Protein AF-A0A0F9FQE6-F1 (afdb_monomer_lite)

pLDDT: mean 80.54, std 19.5, range [34.09, 98.06]

Radius of gyration: 21.29 Å; chains: 1; bounding box: 62×42×66 Å

Sequence (154 aa):
MRSNYSVPVGLVYLVVVLLAMLLPSCLWPVSPTHQGVTMRYAGWANYETWAVALRLNNDEGSYRYWREQAESWFGRESTSEYWSQSESARFGLADQLRTEAGSGNPLSDAASMWSDLMSAALGRIHWEEIADSCLGEIPEYVEVTKTEDPPGHQ

Secondary structure (DSSP, 8-state):
--------HHHHHHHHHHHHHSS-TT--------TT----BTTBSSHHHHHHHHHHHHSHHHHHHHHHHHHHHHTSPP--SSS-HHHHHHHHHHHHHHHHHHHT-TTTT--SHHHHHHHHHHTT--HHHHHHHHHTTSHHHHHHHHHS------

InterPro domains:
  IPR055673 Protein of unknown function DUF7249 [PF23907] (40-82)

Foldseek 3Di:
DDDDPDDPPVVVVVVVVVVVVPDPPPPDPPDDDDPPDQPADVNHNDDLQVVVLCVQCVDPVSLVVLLVLLVVQLPDADPDPPDHSLRRSLVVSLVVSLVVVQVPDPCNVPPDPVNVVVVVSSVPHPSSVSSCVSNVVPVVSVVVVVVPDPPPPD

Organism: NCBI:txid412755

Structure (mmCIF, N/CA/C/O backbone):
data_AF-A0A0F9FQE6-F1
#
_entry.id   AF-A0A0F9FQE6-F1
#
loop_
_atom_site.group_PDB
_atom_site.id
_atom_site.type_symbol
_atom_site.label_atom_id
_atom_site.label_alt_id
_atom_site.label_comp_id
_atom_site.label_asym_id
_atom_site.label_entity_id
_atom_site.label_seq_id
_atom_site.pdbx_PDB_ins_code
_atom_site.Cartn_x
_atom_site.Cartn_y
_atom_site.Cartn_z
_atom_site.occupancy
_atom_site.B_iso_or_equiv
_atom_site.auth_seq_id
_atom_site.auth_comp_id
_atom_site.auth_asym_id
_atom_site.auth_atom_id
_atom_site.pdbx_PDB_model_num
ATOM 1 N N . MET A 1 1 ? 38.592 -17.370 43.787 1.00 43.00 1 MET A N 1
ATOM 2 C CA . MET A 1 1 ? 38.918 -17.089 42.373 1.00 43.00 1 MET A CA 1
ATOM 3 C C . MET A 1 1 ? 37.849 -17.711 41.484 1.00 43.00 1 MET A C 1
ATOM 5 O O . MET A 1 1 ? 37.849 -18.921 41.309 1.00 43.00 1 MET A O 1
ATOM 9 N N . ARG A 1 2 ? 36.903 -16.915 40.978 1.00 38.69 2 ARG A N 1
ATOM 10 C CA . ARG A 1 2 ? 36.053 -17.282 39.836 1.00 38.69 2 ARG A CA 1
ATOM 11 C C . ARG A 1 2 ? 36.074 -16.088 38.887 1.00 38.69 2 ARG A C 1
ATOM 13 O O . ARG A 1 2 ? 35.639 -15.006 39.263 1.00 38.69 2 ARG A O 1
ATOM 20 N N . SER A 1 3 ? 36.708 -16.283 37.736 1.00 42.06 3 SER A N 1
ATOM 21 C CA . SER A 1 3 ? 36.821 -15.294 36.667 1.00 42.06 3 SER A CA 1
ATOM 22 C C . SER A 1 3 ? 35.509 -15.288 35.888 1.00 42.06 3 SER A C 1
ATOM 24 O O . SER A 1 3 ? 35.169 -16.289 35.259 1.00 42.06 3 SER A O 1
ATOM 26 N N . ASN A 1 4 ? 34.753 -14.194 35.970 1.00 44.25 4 ASN A N 1
ATOM 27 C CA . ASN A 1 4 ? 33.596 -13.965 35.112 1.00 44.25 4 ASN A CA 1
ATOM 28 C C . ASN A 1 4 ? 34.104 -13.407 33.781 1.00 44.25 4 ASN A C 1
ATOM 30 O O . ASN A 1 4 ? 34.433 -12.226 33.683 1.00 44.25 4 ASN A O 1
ATOM 34 N N . TYR A 1 5 ? 34.180 -14.255 32.759 1.00 53.06 5 TYR A N 1
ATOM 35 C CA . TYR A 1 5 ? 34.401 -13.804 31.390 1.00 53.06 5 TYR A CA 1
ATOM 36 C C . TYR A 1 5 ? 33.082 -13.249 30.845 1.00 53.06 5 TYR A C 1
ATOM 38 O O . TYR A 1 5 ? 32.199 -13.998 30.437 1.00 53.06 5 TYR A O 1
ATOM 46 N N . SER A 1 6 ? 32.938 -11.923 30.888 1.00 51.28 6 SER A N 1
ATOM 47 C CA . SER A 1 6 ? 31.881 -11.205 30.176 1.00 51.28 6 SER A CA 1
ATOM 48 C C . SER A 1 6 ? 32.259 -11.162 28.698 1.00 51.28 6 SER A C 1
ATOM 50 O O . SER A 1 6 ? 33.197 -10.463 28.311 1.00 51.28 6 SER A O 1
ATOM 52 N N . VAL A 1 7 ? 31.587 -11.969 27.878 1.00 54.72 7 VAL A N 1
ATOM 53 C CA . VAL A 1 7 ? 31.764 -11.930 26.424 1.00 54.72 7 VAL A CA 1
ATOM 54 C C . VAL A 1 7 ? 31.000 -10.703 25.913 1.00 54.72 7 VAL A C 1
ATOM 56 O O . VAL A 1 7 ? 29.798 -10.606 26.165 1.00 54.72 7 VAL A O 1
ATOM 59 N N . PRO A 1 8 ? 31.647 -9.738 25.236 1.00 53.88 8 PRO A N 1
ATOM 60 C CA . PRO A 1 8 ? 30.953 -8.555 24.750 1.00 53.88 8 PRO A CA 1
ATOM 61 C C . PRO A 1 8 ? 29.903 -8.965 23.711 1.00 53.88 8 PRO A C 1
ATOM 63 O O . PRO A 1 8 ? 30.198 -9.713 22.781 1.00 53.88 8 PRO A O 1
ATOM 66 N N . VAL A 1 9 ? 28.679 -8.449 23.859 1.00 56.50 9 VAL A N 1
ATOM 67 C CA . VAL A 1 9 ? 27.497 -8.751 23.023 1.00 56.50 9 VAL A CA 1
ATOM 68 C C . VAL A 1 9 ? 27.778 -8.589 21.517 1.00 56.50 9 VAL A C 1
ATOM 70 O O . VAL A 1 9 ? 27.228 -9.322 20.698 1.00 56.50 9 VAL A O 1
ATOM 73 N N . GLY A 1 10 ? 28.716 -7.709 21.147 1.00 53.00 10 GLY A N 1
ATOM 74 C CA . GLY A 1 10 ? 29.162 -7.528 19.761 1.00 53.00 10 GLY A CA 1
ATOM 75 C C . GLY A 1 10 ? 29.882 -8.738 19.149 1.00 53.00 10 GLY A C 1
ATOM 76 O O . GLY A 1 10 ? 29.781 -8.954 17.946 1.00 53.00 10 GLY A O 1
ATOM 77 N N . LEU A 1 11 ? 30.555 -9.570 19.951 1.00 52.00 11 LEU A N 1
ATOM 78 C CA . LEU A 1 11 ? 31.244 -10.768 19.458 1.00 52.00 11 LEU A CA 1
ATOM 79 C C . LEU A 1 11 ? 30.252 -11.898 19.137 1.00 52.00 11 LEU A C 1
ATOM 81 O O . LEU A 1 11 ? 30.455 -12.650 18.190 1.00 52.00 11 LEU A O 1
ATOM 85 N N . VAL A 1 12 ? 29.151 -11.986 19.891 1.00 56.59 12 VAL A N 1
ATOM 86 C CA . VAL A 1 12 ? 28.077 -12.965 19.651 1.00 56.59 12 VAL A CA 1
ATOM 87 C C . VAL A 1 12 ? 27.336 -12.634 18.354 1.00 56.59 12 VAL A C 1
ATOM 89 O O . VAL A 1 12 ? 27.089 -13.525 17.546 1.00 56.59 12 VAL A O 1
ATOM 92 N N . TYR A 1 13 ? 27.058 -11.349 18.110 1.00 54.19 13 TYR A N 1
ATOM 93 C CA . TYR A 1 13 ? 26.387 -10.904 16.886 1.00 54.19 13 TYR A CA 1
ATOM 94 C C . TYR A 1 13 ? 27.240 -11.154 15.635 1.00 54.19 13 TYR A C 1
ATOM 96 O O . TYR A 1 13 ? 26.737 -11.619 14.613 1.00 54.19 13 TYR A O 1
ATOM 104 N N . LEU A 1 14 ? 28.554 -10.92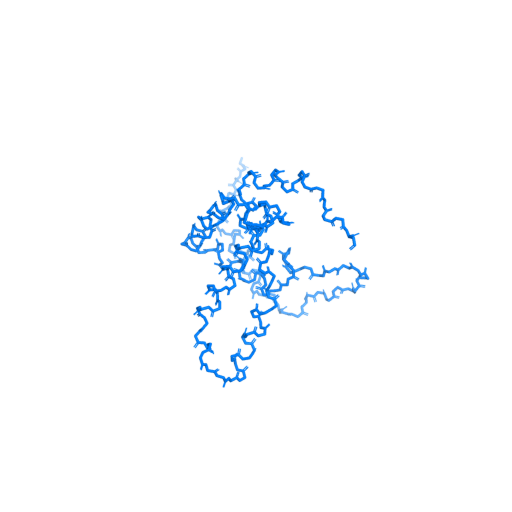7 15.734 1.00 51.06 14 LEU A N 1
ATOM 105 C CA . LEU A 1 14 ? 29.482 -11.153 14.629 1.00 51.06 14 LEU A CA 1
ATOM 106 C C . LEU A 1 14 ? 29.627 -12.648 14.293 1.00 51.06 14 LEU A C 1
ATOM 108 O O . LEU A 1 14 ? 29.693 -13.000 13.118 1.00 51.06 14 LEU A O 1
ATOM 112 N N . VAL A 1 15 ? 29.605 -13.535 15.298 1.00 56.91 15 VAL A N 1
ATOM 113 C CA . VAL A 1 15 ? 29.639 -14.995 15.093 1.00 56.91 15 VAL A CA 1
ATOM 114 C C . VAL A 1 15 ? 28.347 -15.510 14.455 1.00 56.91 15 VAL A C 1
ATOM 116 O O . VAL A 1 15 ? 28.429 -16.346 13.563 1.00 56.91 15 VAL A O 1
ATOM 119 N N . VAL A 1 16 ? 27.170 -14.997 14.835 1.00 57.72 16 VAL A N 1
ATOM 120 C CA . VAL A 1 16 ? 25.884 -15.407 14.229 1.00 57.72 16 VAL A CA 1
ATOM 121 C C . VAL A 1 16 ? 25.791 -14.980 12.759 1.00 57.72 16 VAL A C 1
ATOM 123 O O . VAL A 1 16 ? 25.381 -15.778 11.916 1.00 57.72 16 VAL A O 1
ATOM 126 N N . VAL A 1 17 ? 26.234 -13.764 12.424 1.00 56.91 17 VAL A N 1
ATOM 127 C CA . VAL A 1 17 ? 26.225 -13.271 11.034 1.00 56.91 17 VAL A CA 1
ATOM 128 C C . VAL A 1 17 ? 27.263 -14.000 10.170 1.00 56.91 17 VAL A C 1
ATOM 130 O O . VAL A 1 17 ? 26.961 -14.371 9.036 1.00 56.91 17 VAL A O 1
ATOM 133 N N . LEU A 1 18 ? 28.456 -14.291 10.703 1.00 52.53 18 LEU A N 1
ATOM 134 C CA . LEU A 1 18 ? 29.474 -15.066 9.981 1.00 52.53 18 LEU A CA 1
ATOM 135 C C . LEU A 1 18 ? 29.098 -16.544 9.809 1.00 52.53 18 LEU A C 1
ATOM 137 O O . LEU A 1 18 ? 29.431 -17.125 8.777 1.00 52.53 18 LEU A O 1
ATOM 141 N N . LEU A 1 19 ? 28.366 -17.151 10.753 1.00 50.66 19 LEU A N 1
ATOM 142 C CA . LEU A 1 19 ? 27.859 -18.520 10.584 1.00 50.66 19 LEU A CA 1
ATOM 143 C C . LEU A 1 19 ? 26.780 -18.605 9.493 1.00 50.66 19 LEU A C 1
ATOM 145 O O . LEU A 1 19 ? 26.717 -19.603 8.780 1.00 50.66 19 LEU A O 1
ATOM 149 N N . ALA A 1 20 ? 25.961 -17.561 9.333 1.00 54.09 20 ALA A N 1
ATOM 150 C CA . ALA A 1 20 ? 24.919 -17.508 8.308 1.00 54.09 20 ALA A CA 1
ATOM 151 C C . ALA A 1 20 ? 25.477 -17.330 6.882 1.00 54.09 20 ALA A C 1
ATOM 153 O O . ALA A 1 20 ? 24.850 -17.773 5.924 1.00 54.09 20 ALA A O 1
ATOM 154 N N . MET A 1 21 ? 26.661 -16.723 6.729 1.00 56.91 21 MET A N 1
ATOM 155 C CA . MET A 1 21 ? 27.283 -16.479 5.416 1.00 56.91 21 MET A CA 1
ATOM 156 C C . MET A 1 21 ? 28.212 -17.602 4.929 1.00 56.91 21 MET A C 1
ATOM 158 O O . MET A 1 21 ? 28.607 -17.596 3.765 1.00 56.91 21 MET A O 1
ATOM 162 N N . LEU A 1 22 ? 28.562 -18.566 5.787 1.00 57.03 22 LEU A N 1
ATOM 163 C CA . LEU A 1 22 ? 29.483 -19.664 5.453 1.00 57.03 22 LEU A CA 1
ATOM 164 C C . LEU A 1 22 ? 28.797 -21.020 5.243 1.00 57.03 22 LEU A C 1
ATOM 166 O O . LEU A 1 22 ? 29.482 -22.007 4.968 1.00 57.03 22 LEU A O 1
ATOM 170 N N . LEU A 1 23 ? 27.467 -21.095 5.341 1.00 48.72 23 LEU A N 1
ATOM 171 C CA . LEU A 1 23 ? 26.747 -22.330 5.044 1.00 48.72 23 LEU A CA 1
ATOM 172 C C . LEU A 1 23 ? 26.379 -22.389 3.551 1.00 48.72 23 LEU A C 1
ATOM 174 O O . LEU A 1 23 ? 25.727 -21.475 3.042 1.00 48.72 23 LEU A O 1
ATOM 178 N N . PRO A 1 24 ? 26.794 -23.447 2.828 1.00 44.88 24 PRO A N 1
ATOM 179 C CA . PRO A 1 24 ? 26.490 -23.610 1.413 1.00 44.88 24 PRO A CA 1
ATOM 180 C C . PRO A 1 24 ? 24.975 -23.638 1.196 1.00 44.88 24 PRO A C 1
ATOM 182 O O . PRO A 1 24 ? 24.250 -24.358 1.882 1.00 44.88 24 PRO A O 1
ATOM 185 N N . SER A 1 25 ? 24.511 -22.879 0.204 1.00 59.84 25 SER A N 1
ATOM 186 C CA . SER A 1 25 ? 23.108 -22.612 -0.150 1.00 59.84 25 SER A CA 1
ATOM 187 C C . SER A 1 25 ? 22.275 -23.835 -0.589 1.00 59.84 25 SER A C 1
ATOM 189 O O . SER A 1 25 ? 21.245 -23.671 -1.233 1.00 59.84 25 SER A O 1
ATOM 191 N N . CYS A 1 26 ? 22.690 -25.063 -0.266 1.00 43.00 26 CYS A N 1
ATOM 192 C CA . CYS A 1 26 ? 22.124 -26.303 -0.807 1.00 43.00 26 CYS A CA 1
ATOM 193 C C . CYS A 1 26 ? 21.570 -27.277 0.251 1.00 43.00 26 CYS A C 1
ATOM 195 O O . CYS A 1 26 ? 21.252 -28.412 -0.091 1.00 43.00 26 CYS A O 1
ATOM 197 N N . LEU A 1 27 ? 21.434 -26.872 1.518 1.00 46.97 27 LEU A N 1
ATOM 198 C CA . LEU A 1 27 ? 20.852 -27.712 2.580 1.00 46.97 27 LEU A CA 1
ATOM 199 C C . LEU A 1 27 ? 19.720 -27.004 3.338 1.00 46.97 27 LEU A C 1
ATOM 201 O O . LEU A 1 27 ? 19.614 -27.101 4.558 1.00 46.97 27 LEU A O 1
ATOM 205 N N . TRP A 1 28 ? 18.841 -26.312 2.613 1.00 48.53 28 TRP A N 1
ATOM 206 C CA . TRP A 1 28 ? 17.486 -26.096 3.119 1.00 48.53 28 TRP A CA 1
ATOM 207 C C . TRP A 1 28 ? 16.689 -27.380 2.818 1.00 48.53 28 TRP A C 1
ATOM 209 O O . TRP A 1 28 ? 16.669 -27.823 1.664 1.00 48.53 28 TRP A O 1
ATOM 219 N N . PRO A 1 29 ? 16.091 -28.046 3.820 1.00 45.62 29 PRO A N 1
ATOM 220 C CA . PRO A 1 29 ? 15.233 -29.185 3.552 1.00 45.62 29 PRO A CA 1
ATOM 221 C C . PRO A 1 29 ? 13.981 -28.663 2.848 1.00 45.62 29 PRO A C 1
ATOM 223 O O . PRO A 1 29 ? 13.222 -27.889 3.422 1.00 45.62 29 PRO A O 1
ATOM 226 N N . VAL A 1 30 ? 13.763 -29.092 1.604 1.00 58.62 30 VAL A N 1
ATOM 227 C CA . VAL A 1 30 ? 12.462 -28.957 0.943 1.00 58.62 30 VAL A CA 1
ATOM 228 C C . VAL A 1 30 ? 11.454 -29.722 1.797 1.00 58.62 30 VAL A C 1
ATOM 230 O O . VAL A 1 30 ? 11.417 -30.953 1.783 1.00 58.62 30 VAL A O 1
ATOM 233 N N . SER A 1 31 ? 10.691 -28.988 2.605 1.00 52.56 31 SER A N 1
ATOM 234 C CA . SER A 1 31 ? 9.650 -29.560 3.453 1.00 52.56 31 SER A CA 1
ATOM 235 C C . SER A 1 31 ? 8.569 -30.229 2.596 1.00 52.56 31 SER A C 1
ATOM 237 O O . SER A 1 31 ? 8.172 -29.674 1.567 1.00 52.56 31 SER A O 1
ATOM 239 N N . PRO A 1 32 ? 8.070 -31.408 3.005 1.00 47.84 32 PRO A N 1
ATOM 240 C CA . PRO A 1 32 ? 7.025 -32.112 2.281 1.00 47.84 32 PRO A CA 1
ATOM 241 C C . PRO A 1 32 ? 5.705 -31.333 2.352 1.00 47.84 32 PRO A C 1
ATOM 243 O O . PRO A 1 32 ? 5.341 -30.766 3.382 1.00 47.84 32 PRO A O 1
ATOM 246 N N . THR A 1 33 ? 4.994 -31.314 1.228 1.00 51.28 33 THR A N 1
ATOM 247 C CA . THR A 1 33 ? 3.712 -30.634 1.015 1.00 51.28 33 THR A CA 1
ATOM 248 C C . THR A 1 33 ? 2.649 -31.067 2.026 1.00 51.28 33 THR A C 1
ATOM 250 O O . THR A 1 33 ? 2.158 -32.195 1.967 1.00 51.28 33 THR A O 1
ATOM 253 N N . HIS A 1 34 ? 2.247 -30.149 2.908 1.00 54.00 34 HIS A N 1
ATOM 254 C CA . HIS A 1 34 ? 1.009 -30.250 3.679 1.00 54.00 34 HIS A CA 1
ATOM 255 C C . HIS A 1 34 ? -0.157 -29.791 2.790 1.00 54.00 34 HIS A C 1
ATOM 257 O O . HIS A 1 34 ? -0.132 -28.684 2.251 1.00 54.00 34 HIS A O 1
ATOM 263 N N . GLN A 1 35 ? -1.184 -30.627 2.627 1.0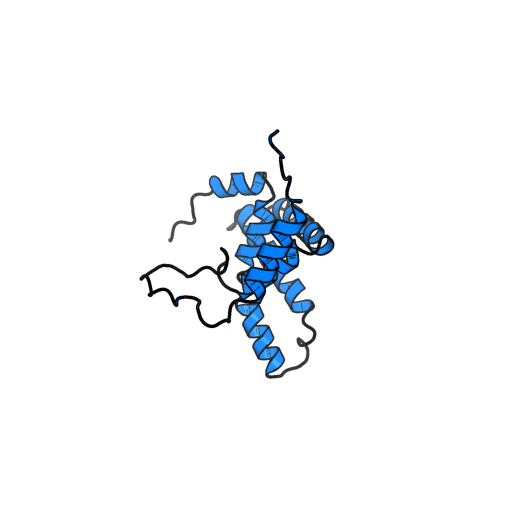0 48.16 35 GLN A N 1
ATOM 264 C CA . GLN A 1 35 ? -2.448 -30.204 2.022 1.00 48.16 35 GLN A CA 1
ATOM 265 C C . GLN A 1 35 ? -3.015 -29.012 2.817 1.00 48.16 35 GLN A C 1
ATOM 267 O O . GLN A 1 35 ? -3.242 -29.126 4.019 1.00 48.16 35 GLN A O 1
ATOM 272 N N . GLY A 1 36 ? -3.226 -27.878 2.142 1.00 51.59 36 GLY A N 1
ATOM 273 C CA . GLY A 1 36 ? -4.017 -26.750 2.648 1.00 51.59 36 GLY A CA 1
ATOM 274 C C . GLY A 1 36 ? -3.297 -25.669 3.464 1.00 51.59 36 GLY A C 1
ATOM 275 O O . GLY A 1 36 ? -3.975 -24.777 3.961 1.00 51.59 36 GLY A O 1
ATOM 276 N N . VAL A 1 37 ? -1.966 -25.687 3.598 1.00 59.66 37 VAL A N 1
ATOM 277 C CA . VAL A 1 37 ? -1.231 -24.577 4.236 1.00 59.66 37 VAL A CA 1
ATOM 278 C C . VAL A 1 37 ? -0.707 -23.650 3.144 1.00 59.66 37 VAL A C 1
ATOM 280 O O . VAL A 1 37 ? 0.206 -24.015 2.403 1.00 59.66 37 VAL A O 1
ATOM 283 N N . THR A 1 38 ? -1.285 -22.454 3.008 1.00 59.59 38 THR A N 1
ATOM 284 C CA . THR A 1 38 ? -0.688 -21.403 2.178 1.00 59.59 38 THR A CA 1
ATOM 285 C C . THR A 1 38 ? 0.678 -21.058 2.770 1.00 59.59 38 THR A C 1
ATOM 287 O O . THR A 1 38 ? 0.791 -20.596 3.905 1.00 59.59 38 THR A O 1
ATOM 290 N N . MET A 1 39 ? 1.743 -21.360 2.028 1.00 77.06 39 MET A N 1
ATOM 291 C CA . MET A 1 39 ? 3.114 -21.101 2.465 1.00 77.06 39 MET A CA 1
ATOM 292 C C . MET A 1 39 ? 3.358 -19.590 2.437 1.00 77.06 39 MET A C 1
ATOM 294 O O . MET A 1 39 ? 3.723 -19.036 1.404 1.00 77.06 39 MET A O 1
ATOM 298 N N . ARG A 1 40 ? 3.117 -18.923 3.570 1.00 91.00 40 ARG A N 1
ATOM 299 C CA . ARG A 1 40 ? 3.432 -17.504 3.764 1.00 91.00 40 ARG A CA 1
ATOM 300 C C . ARG A 1 40 ? 4.943 -17.295 3.764 1.00 91.00 40 ARG A C 1
ATOM 302 O O . ARG A 1 40 ? 5.690 -18.068 4.366 1.00 91.00 40 ARG A O 1
ATOM 309 N N . TYR A 1 41 ? 5.398 -16.224 3.132 1.00 89.94 41 TYR A N 1
ATOM 310 C CA . TYR A 1 41 ? 6.802 -15.842 3.113 1.00 89.94 41 TYR A CA 1
ATOM 311 C C . TYR A 1 41 ? 7.090 -14.885 4.271 1.00 89.94 41 TYR A C 1
ATOM 313 O O . TYR A 1 41 ? 6.637 -13.744 4.265 1.00 89.94 41 TYR A O 1
ATOM 321 N N . ALA A 1 42 ? 7.815 -15.353 5.291 1.00 91.62 42 ALA A N 1
ATOM 322 C CA . ALA A 1 42 ? 8.129 -14.563 6.489 1.00 91.62 42 ALA A CA 1
ATOM 323 C C . ALA A 1 42 ? 6.890 -13.901 7.141 1.00 91.62 42 ALA A C 1
ATOM 325 O O . ALA A 1 42 ? 6.969 -12.786 7.648 1.00 91.62 42 ALA A O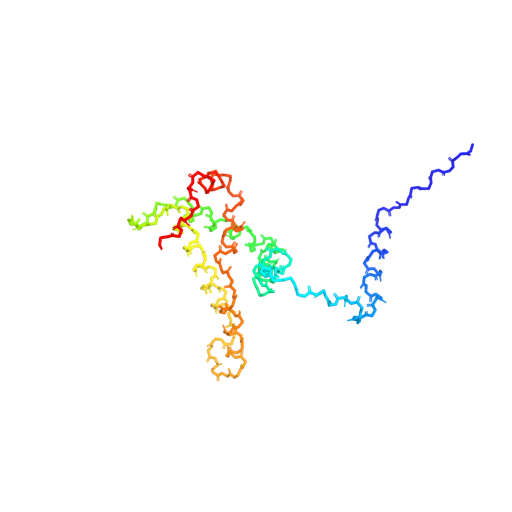 1
ATOM 326 N N . GLY A 1 43 ? 5.739 -14.584 7.102 1.00 93.06 43 GLY A N 1
ATOM 327 C CA . GLY A 1 43 ? 4.464 -14.078 7.623 1.00 93.06 43 GLY A CA 1
ATOM 328 C C . GLY A 1 43 ? 3.586 -13.337 6.609 1.00 93.06 43 GLY A C 1
ATOM 329 O O . GLY A 1 43 ? 2.405 -13.178 6.886 1.00 93.06 43 GLY A O 1
ATOM 330 N N . TRP A 1 44 ? 4.098 -12.986 5.428 1.00 95.94 44 TRP A N 1
ATOM 331 C CA . TRP A 1 44 ? 3.372 -12.284 4.358 1.00 95.94 44 TRP A CA 1
ATOM 332 C C . TRP A 1 44 ? 2.826 -13.243 3.299 1.00 95.94 44 TRP A C 1
ATOM 334 O O . TRP A 1 44 ? 3.301 -14.375 3.183 1.00 95.94 44 TRP A O 1
ATOM 344 N N . ALA A 1 45 ? 1.859 -12.803 2.491 1.00 95.44 45 ALA A N 1
ATOM 345 C CA . ALA A 1 45 ? 1.247 -13.635 1.453 1.00 95.44 45 ALA A CA 1
ATOM 346 C C . ALA A 1 45 ? 2.255 -14.223 0.446 1.00 95.44 45 ALA A C 1
ATOM 348 O O . ALA A 1 45 ? 2.122 -15.380 0.048 1.00 95.44 45 ALA A O 1
ATOM 349 N N . ASN A 1 46 ? 3.278 -13.458 0.052 1.00 96.12 46 ASN A N 1
ATOM 350 C CA . ASN A 1 46 ? 4.343 -13.901 -0.851 1.00 96.12 46 ASN A CA 1
ATOM 351 C C . ASN A 1 46 ? 5.630 -13.067 -0.677 1.00 96.12 46 ASN A C 1
ATOM 353 O O . ASN A 1 46 ? 5.710 -12.180 0.177 1.00 96.12 46 ASN A O 1
ATOM 357 N N . TYR A 1 47 ? 6.656 -13.387 -1.472 1.00 96.06 47 TYR A N 1
ATOM 358 C CA . TYR A 1 47 ? 7.947 -12.699 -1.434 1.00 96.06 47 TYR A CA 1
ATOM 359 C C . TYR A 1 47 ? 7.833 -11.224 -1.830 1.00 96.06 47 TYR A C 1
ATOM 361 O O . TYR A 1 47 ? 8.447 -10.376 -1.188 1.00 96.06 47 TYR A O 1
ATOM 369 N N . GLU A 1 48 ? 7.064 -10.913 -2.874 1.00 96.94 48 GLU A N 1
ATOM 370 C CA . GLU A 1 48 ? 6.905 -9.554 -3.385 1.00 96.94 48 GLU A CA 1
ATOM 371 C C . GLU A 1 48 ? 6.278 -8.637 -2.326 1.00 96.94 48 GLU A C 1
ATOM 373 O O . GLU A 1 48 ? 6.804 -7.551 -2.073 1.00 96.94 48 GLU A O 1
ATOM 378 N N . THR A 1 49 ? 5.229 -9.105 -1.642 1.00 97.12 49 THR A N 1
ATOM 379 C CA . THR A 1 49 ? 4.602 -8.387 -0.527 1.00 97.12 49 THR A CA 1
ATOM 380 C C . THR A 1 49 ? 5.595 -8.157 0.613 1.00 97.12 49 THR A C 1
ATOM 382 O O . THR A 1 49 ? 5.758 -7.023 1.061 1.00 97.12 49 THR A O 1
ATOM 385 N N . TRP A 1 50 ? 6.321 -9.198 1.045 1.00 96.94 50 TRP A N 1
ATOM 386 C CA . TRP A 1 50 ? 7.335 -9.061 2.098 1.00 96.94 50 TRP A CA 1
ATOM 387 C C . TRP A 1 50 ? 8.436 -8.066 1.723 1.00 96.94 50 TRP A C 1
ATOM 389 O O . TRP A 1 50 ? 8.823 -7.237 2.544 1.00 96.94 50 TRP A O 1
ATOM 399 N N . ALA A 1 51 ? 8.953 -8.142 0.496 1.00 96.56 51 ALA A N 1
ATOM 400 C CA . ALA A 1 51 ? 10.066 -7.310 0.055 1.00 96.56 51 ALA A CA 1
ATOM 401 C C . ALA A 1 51 ? 9.690 -5.823 0.069 1.00 96.56 51 ALA A C 1
ATOM 403 O O . ALA A 1 51 ? 10.491 -4.989 0.500 1.00 96.56 51 ALA A O 1
ATOM 404 N N . VAL A 1 52 ? 8.468 -5.494 -0.360 1.00 95.44 52 VAL A N 1
ATOM 405 C CA . VAL A 1 52 ? 7.967 -4.117 -0.317 1.00 95.44 52 VAL A CA 1
ATOM 406 C C . VAL A 1 52 ? 7.710 -3.670 1.114 1.00 95.44 52 VAL A C 1
ATOM 408 O O . VAL A 1 52 ? 8.232 -2.628 1.505 1.00 95.44 52 VAL A O 1
ATOM 411 N N . ALA A 1 53 ? 7.008 -4.464 1.925 1.00 96.38 53 ALA A N 1
ATOM 412 C CA . ALA A 1 53 ? 6.747 -4.117 3.321 1.00 96.38 53 ALA A CA 1
ATOM 413 C C . AL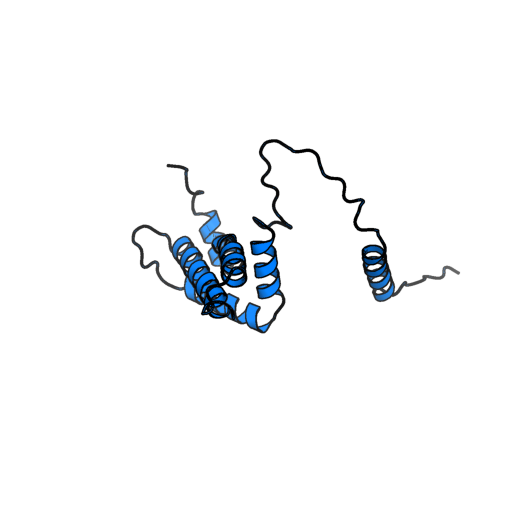A A 1 53 ? 8.044 -3.870 4.111 1.00 96.38 53 ALA A C 1
ATOM 415 O O . ALA A 1 53 ? 8.184 -2.873 4.818 1.00 96.38 53 ALA A O 1
ATOM 416 N N . LEU A 1 54 ? 9.045 -4.736 3.921 1.00 95.44 54 LEU A N 1
ATOM 417 C CA . LEU A 1 54 ? 10.372 -4.578 4.508 1.00 95.44 54 LEU A CA 1
ATOM 418 C C . LEU A 1 54 ? 11.025 -3.254 4.090 1.00 95.44 54 LEU A C 1
ATOM 420 O O . LEU A 1 54 ? 11.651 -2.585 4.911 1.00 95.44 54 LEU A O 1
ATOM 424 N N . ARG A 1 55 ? 10.916 -2.877 2.811 1.00 94.25 55 ARG A N 1
ATOM 425 C CA . ARG A 1 55 ? 11.531 -1.652 2.291 1.00 94.25 55 ARG A CA 1
ATOM 426 C C . ARG A 1 55 ? 10.866 -0.398 2.847 1.00 94.25 55 ARG A C 1
ATOM 428 O O . ARG A 1 55 ? 11.591 0.530 3.192 1.00 94.25 55 ARG A O 1
ATOM 435 N N . LEU A 1 56 ? 9.537 -0.391 2.949 1.00 93.31 56 LEU A N 1
ATOM 436 C CA . LEU A 1 56 ? 8.775 0.736 3.488 1.00 93.31 56 LEU A CA 1
ATOM 437 C C . LEU A 1 56 ? 9.057 0.963 4.978 1.00 93.31 56 LEU A C 1
ATOM 439 O O . LEU A 1 56 ? 9.190 2.106 5.399 1.00 93.31 56 LEU A O 1
ATOM 443 N N . ASN A 1 57 ? 9.225 -0.114 5.749 1.00 90.62 57 ASN A N 1
ATOM 444 C CA . ASN A 1 57 ? 9.411 -0.026 7.201 1.00 90.62 57 ASN A CA 1
ATOM 445 C C . ASN A 1 57 ? 10.864 0.222 7.634 1.00 90.62 57 ASN A C 1
ATOM 447 O O . ASN A 1 57 ? 11.102 0.692 8.742 1.00 90.62 57 ASN A O 1
ATOM 451 N N . ASN A 1 58 ? 11.848 -0.099 6.790 1.00 93.38 58 ASN A N 1
ATOM 452 C CA . ASN A 1 58 ? 13.264 0.057 7.142 1.00 93.38 58 ASN A CA 1
ATOM 453 C C . ASN A 1 58 ? 13.842 1.442 6.823 1.00 93.38 58 ASN A C 1
ATOM 455 O O . ASN A 1 58 ? 14.940 1.759 7.281 1.00 93.38 58 ASN A O 1
ATOM 459 N N . ASP A 1 59 ? 13.160 2.238 6.002 1.00 93.56 59 ASP A N 1
ATOM 460 C CA . ASP A 1 59 ? 13.552 3.613 5.714 1.00 93.56 59 ASP A CA 1
ATOM 461 C C . ASP A 1 59 ? 12.712 4.572 6.562 1.00 93.56 59 ASP A C 1
ATOM 463 O O . ASP A 1 59 ? 11.503 4.661 6.384 1.00 93.56 59 ASP A O 1
ATOM 467 N N . GLU A 1 60 ? 13.351 5.301 7.479 1.00 94.81 60 GLU A N 1
ATOM 468 C CA . GLU A 1 60 ? 12.662 6.169 8.449 1.00 94.81 60 GLU A CA 1
ATOM 469 C C . GLU A 1 60 ? 11.747 7.207 7.777 1.00 94.81 60 GLU A C 1
ATOM 471 O O . GLU A 1 60 ? 10.672 7.514 8.291 1.00 94.81 60 GLU A O 1
ATOM 476 N N . GLY A 1 61 ? 12.163 7.755 6.629 1.00 96.25 61 GLY A N 1
ATOM 477 C CA . GLY A 1 61 ? 11.366 8.729 5.882 1.00 96.25 61 GLY A CA 1
ATOM 478 C C . GLY A 1 61 ? 10.097 8.102 5.314 1.00 96.25 61 GLY A C 1
ATOM 479 O O . GLY A 1 61 ? 9.002 8.618 5.535 1.00 96.25 61 GLY A O 1
ATOM 480 N N . SER A 1 62 ? 10.248 6.960 4.645 1.00 93.75 62 SER A N 1
ATOM 481 C CA . SER A 1 62 ? 9.134 6.175 4.107 1.00 93.75 62 SER A CA 1
ATOM 482 C C . SER A 1 62 ? 8.185 5.726 5.216 1.00 93.75 62 SER A C 1
ATOM 484 O O . SER A 1 62 ? 6.973 5.869 5.086 1.00 93.75 62 SER A O 1
ATOM 486 N N . TYR A 1 63 ? 8.729 5.253 6.334 1.00 95.56 63 TYR A N 1
ATOM 487 C CA . TYR A 1 63 ? 7.950 4.800 7.476 1.00 95.56 63 TYR A CA 1
ATOM 488 C C . TYR A 1 63 ? 7.067 5.907 8.056 1.00 95.56 63 TYR A C 1
ATOM 490 O O . TYR A 1 63 ? 5.859 5.726 8.206 1.00 95.56 63 TYR A O 1
ATOM 498 N N . ARG A 1 64 ? 7.648 7.082 8.339 1.00 97.19 64 ARG A N 1
ATOM 499 C CA . ARG A 1 64 ? 6.887 8.238 8.842 1.00 97.19 64 ARG A CA 1
ATOM 500 C C . ARG A 1 64 ? 5.823 8.684 7.856 1.00 97.19 64 ARG A C 1
ATOM 502 O O . ARG A 1 64 ? 4.687 8.902 8.260 1.00 97.19 64 ARG A O 1
ATOM 509 N N . TYR A 1 65 ? 6.183 8.771 6.578 1.00 97.12 65 TYR A N 1
ATOM 510 C CA . TYR A 1 65 ? 5.250 9.151 5.527 1.00 97.12 65 TYR A CA 1
ATOM 511 C C . TYR A 1 65 ? 4.042 8.211 5.482 1.00 97.12 65 TYR A C 1
ATOM 513 O O . TYR A 1 65 ? 2.903 8.670 5.546 1.00 97.12 65 TYR A O 1
ATOM 521 N N . TRP A 1 66 ? 4.269 6.896 5.441 1.00 97.12 66 TRP A N 1
ATOM 522 C CA . TRP A 1 66 ? 3.180 5.923 5.362 1.00 97.12 66 TRP A CA 1
ATOM 523 C C . TRP A 1 66 ? 2.355 5.836 6.641 1.00 97.12 66 TRP A C 1
ATOM 525 O O . TRP A 1 66 ? 1.151 5.600 6.557 1.00 97.12 66 TRP A O 1
ATOM 535 N N . ARG A 1 67 ? 2.952 6.108 7.805 1.00 96.75 67 ARG A N 1
ATOM 536 C CA . ARG A 1 67 ? 2.196 6.281 9.049 1.00 96.75 67 ARG A CA 1
ATOM 537 C C . ARG A 1 67 ? 1.249 7.480 8.969 1.00 96.75 67 ARG A C 1
ATOM 539 O O . ARG A 1 67 ? 0.067 7.331 9.255 1.00 96.75 67 ARG A O 1
ATOM 546 N N . GLU A 1 68 ? 1.734 8.637 8.522 1.00 97.56 68 GLU A N 1
ATOM 547 C CA . GLU A 1 68 ? 0.895 9.832 8.342 1.00 97.56 68 GLU A CA 1
ATOM 548 C C . GLU A 1 68 ? -0.230 9.591 7.319 1.00 97.56 68 GLU A C 1
ATOM 550 O O . GLU A 1 68 ? -1.366 10.025 7.525 1.00 97.56 68 GLU A O 1
ATOM 555 N N . GLN A 1 69 ? 0.048 8.862 6.229 1.00 98.00 69 GLN A N 1
ATOM 556 C CA . GLN A 1 69 ? -0.988 8.484 5.262 1.00 98.00 69 GLN A CA 1
ATOM 557 C C . GLN A 1 69 ? -2.021 7.535 5.880 1.00 98.00 69 GLN A C 1
ATOM 559 O O . GLN A 1 69 ? -3.217 7.730 5.669 1.00 98.00 69 GLN A O 1
ATOM 564 N N . ALA A 1 70 ? -1.591 6.543 6.664 1.00 97.56 70 ALA A N 1
ATOM 565 C CA . ALA A 1 70 ? -2.493 5.616 7.345 1.00 97.56 70 ALA A CA 1
ATOM 566 C C . ALA A 1 70 ? -3.429 6.347 8.321 1.00 97.56 70 ALA A C 1
ATOM 568 O O . ALA A 1 70 ? -4.643 6.142 8.273 1.00 97.56 70 ALA A O 1
ATOM 569 N N . GLU A 1 71 ? -2.895 7.265 9.130 1.00 96.56 71 GLU A N 1
ATOM 570 C CA . GLU A 1 71 ? -3.690 8.125 10.017 1.00 96.56 71 GLU A CA 1
ATOM 571 C C . GLU A 1 71 ? -4.667 9.005 9.224 1.00 96.56 71 GLU A C 1
ATOM 573 O O . GLU A 1 71 ? -5.841 9.118 9.585 1.00 96.56 71 GLU A O 1
ATOM 578 N N . SER A 1 72 ? -4.219 9.588 8.105 1.00 97.00 72 SER A N 1
ATOM 579 C CA . SER A 1 72 ? -5.077 10.398 7.234 1.00 97.00 72 SER A CA 1
ATOM 580 C C . SER A 1 72 ? -6.230 9.593 6.640 1.00 97.00 72 SER A C 1
ATOM 582 O O . SER A 1 72 ? -7.349 10.099 6.589 1.00 97.00 72 SER A O 1
ATOM 584 N N . TRP A 1 73 ? -5.981 8.366 6.179 1.00 96.62 73 TRP A N 1
ATOM 585 C CA . TRP A 1 73 ? -7.021 7.503 5.620 1.00 96.62 73 TRP A CA 1
ATOM 586 C C . TRP A 1 73 ? -7.999 7.021 6.679 1.00 96.62 73 TRP A C 1
ATOM 588 O O . TRP A 1 73 ? -9.203 7.080 6.445 1.00 96.62 73 TRP A O 1
ATOM 598 N N . PHE A 1 74 ? -7.504 6.597 7.841 1.00 94.44 74 PHE A N 1
ATOM 599 C CA . PHE A 1 74 ? -8.363 6.133 8.925 1.00 94.44 74 PHE A CA 1
ATOM 600 C C . PHE A 1 74 ? -9.218 7.260 9.515 1.00 94.44 74 PHE A C 1
ATOM 602 O O . PHE A 1 74 ? -10.379 7.046 9.841 1.00 94.44 74 PHE A O 1
ATOM 609 N N . GLY A 1 75 ? -8.686 8.483 9.587 1.00 92.69 75 GLY A N 1
ATOM 610 C CA . GLY A 1 75 ? -9.424 9.654 10.065 1.00 92.69 75 GLY A CA 1
ATOM 611 C C . GLY A 1 75 ? -10.513 10.167 9.114 1.00 92.69 75 GLY A C 1
ATOM 612 O O . GLY A 1 75 ? -11.290 11.039 9.504 1.00 92.69 75 GLY A O 1
ATOM 613 N N . ARG A 1 76 ? -10.590 9.665 7.873 1.00 92.94 76 ARG A N 1
ATOM 614 C CA . ARG A 1 76 ? -11.648 10.040 6.923 1.00 92.94 76 ARG A CA 1
ATOM 615 C C . ARG A 1 76 ? -12.932 9.290 7.232 1.00 92.94 76 ARG A C 1
ATOM 617 O O . ARG A 1 76 ? -12.911 8.131 7.632 1.00 92.94 76 ARG A O 1
ATOM 624 N N . GLU A 1 77 ? -14.058 9.950 6.993 1.00 87.94 77 GLU A N 1
ATOM 625 C CA . GLU A 1 77 ? -15.349 9.272 6.956 1.00 87.94 77 GLU A CA 1
ATOM 626 C C . GLU A 1 77 ? -15.425 8.388 5.705 1.00 87.94 77 GLU A C 1
ATOM 628 O O . GLU A 1 77 ? -14.894 8.747 4.647 1.00 87.94 77 GLU A O 1
ATOM 633 N N . SER A 1 78 ? -16.070 7.225 5.828 1.00 84.81 78 SER A N 1
ATOM 634 C CA . SER A 1 78 ? -16.325 6.371 4.669 1.00 84.81 78 SER A CA 1
ATOM 635 C C . SER A 1 78 ? -17.157 7.144 3.648 1.00 84.81 78 SER A C 1
ATOM 637 O O . SER A 1 78 ? -18.229 7.661 3.959 1.00 84.81 78 SER A O 1
ATOM 639 N N . THR A 1 79 ? -16.666 7.233 2.414 1.00 79.50 79 THR A N 1
ATOM 640 C CA . THR A 1 79 ? -17.414 7.832 1.299 1.00 79.50 79 THR A CA 1
ATOM 641 C C . THR A 1 79 ? -18.390 6.845 0.660 1.00 79.50 79 THR A C 1
ATOM 643 O O . THR A 1 79 ? -19.193 7.235 -0.187 1.00 79.50 79 THR A O 1
ATOM 646 N N . SER A 1 80 ? -18.312 5.569 1.044 1.00 81.56 80 SER A N 1
ATOM 647 C CA . SER A 1 80 ? -19.121 4.479 0.515 1.00 81.56 80 SER A CA 1
ATOM 648 C C . SER A 1 80 ? -20.238 4.129 1.490 1.00 81.56 80 SER A C 1
ATOM 650 O O . SER A 1 80 ? -20.009 3.976 2.684 1.00 81.56 80 SER A O 1
ATOM 652 N N . GLU A 1 81 ? -21.442 3.913 0.967 1.00 85.06 81 GLU A N 1
ATOM 653 C CA . GLU A 1 81 ? -22.555 3.350 1.743 1.00 85.06 81 GLU A CA 1
ATOM 654 C C . GLU A 1 81 ? -22.324 1.868 2.096 1.00 85.06 81 GLU A C 1
ATOM 656 O O . GLU A 1 81 ? -22.928 1.344 3.027 1.00 85.06 81 GLU A O 1
ATOM 661 N N . TYR A 1 82 ? -21.439 1.187 1.361 1.00 85.88 82 TYR A N 1
ATOM 662 C CA . TYR A 1 82 ? -21.239 -0.261 1.455 1.00 85.88 82 TYR A CA 1
ATOM 663 C C . TYR A 1 82 ? -20.033 -0.675 2.291 1.00 85.88 82 TYR A C 1
ATOM 665 O O . TYR A 1 82 ? -19.946 -1.839 2.666 1.00 85.88 82 TYR A O 1
ATOM 673 N N . TRP A 1 83 ? -19.089 0.237 2.526 1.00 86.44 83 TRP A N 1
ATOM 674 C CA . TRP A 1 83 ? -17.841 -0.074 3.220 1.00 86.44 83 TRP A CA 1
ATOM 675 C C . TRP A 1 83 ? -17.782 0.637 4.554 1.00 86.44 83 TRP A C 1
ATOM 677 O O . TRP A 1 83 ? -18.115 1.824 4.653 1.00 86.44 83 TRP A O 1
ATOM 687 N N . SER A 1 84 ? -17.295 -0.075 5.566 1.00 90.62 84 SER A N 1
ATOM 688 C CA . SER A 1 84 ? -16.980 0.549 6.842 1.00 90.62 84 SER A CA 1
ATOM 689 C C . SER A 1 84 ? -15.829 1.555 6.687 1.00 90.62 84 SER A C 1
ATOM 691 O O . SER A 1 84 ? -15.161 1.657 5.648 1.00 90.62 84 SER A O 1
ATOM 693 N N . GLN A 1 85 ? -15.596 2.342 7.737 1.00 91.19 85 GLN A N 1
ATOM 694 C CA . GLN A 1 85 ? -14.460 3.259 7.784 1.00 91.19 85 GLN A CA 1
ATOM 695 C C . GLN A 1 85 ? -13.122 2.507 7.700 1.00 91.19 85 GLN A C 1
ATOM 697 O O . GLN A 1 85 ? -12.228 2.943 6.9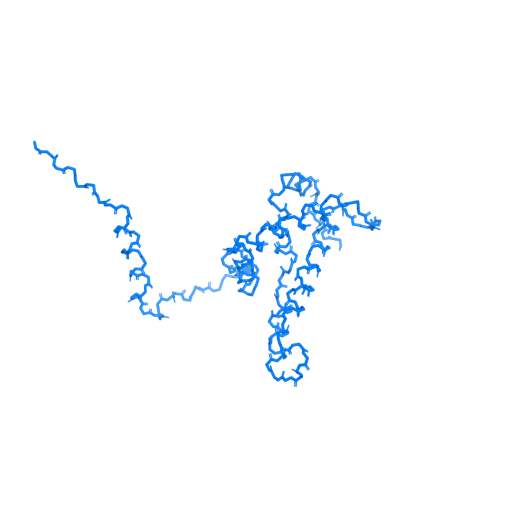76 1.00 91.19 85 GLN A O 1
ATOM 702 N N . SER A 1 86 ? -12.990 1.373 8.399 1.00 91.88 86 SER A N 1
ATOM 703 C CA . SER A 1 86 ? -11.767 0.557 8.413 1.00 91.88 86 SER A CA 1
ATOM 704 C C . SER A 1 86 ? -11.487 -0.043 7.030 1.00 91.88 86 SER A C 1
ATOM 706 O O . SER A 1 86 ? -10.353 0.028 6.552 1.00 91.88 86 SER A O 1
ATOM 708 N N . GLU A 1 87 ? -12.515 -0.557 6.348 1.00 93.25 87 GLU A N 1
ATOM 709 C CA . GLU A 1 87 ? -12.418 -1.093 4.987 1.00 93.25 87 GLU A CA 1
ATOM 710 C C . GLU A 1 87 ? -12.065 -0.001 3.977 1.00 93.25 87 GLU A C 1
ATOM 712 O O . GLU A 1 87 ? -11.159 -0.176 3.160 1.00 93.25 87 GLU A O 1
ATOM 717 N N . SER A 1 88 ? -12.730 1.154 4.059 1.00 94.06 88 SER A N 1
ATOM 718 C CA . SER A 1 88 ? -12.445 2.292 3.180 1.00 94.06 88 SER A CA 1
ATOM 719 C C . SER A 1 88 ? -11.017 2.801 3.358 1.00 94.06 88 SER A C 1
ATOM 721 O O . SER A 1 88 ? -10.336 3.080 2.371 1.00 94.06 88 SER A O 1
ATOM 723 N N . ALA A 1 89 ? -10.536 2.873 4.602 1.00 95.56 89 ALA A N 1
ATOM 724 C CA . ALA A 1 89 ? -9.160 3.243 4.900 1.00 95.56 89 ALA A CA 1
ATOM 725 C C . ALA A 1 89 ? -8.167 2.210 4.350 1.00 95.56 89 ALA A C 1
ATOM 727 O O . ALA A 1 89 ? -7.200 2.588 3.691 1.00 95.56 89 ALA A O 1
ATOM 728 N N . ARG A 1 90 ? -8.432 0.914 4.558 1.00 96.25 90 ARG A N 1
ATOM 729 C CA . ARG A 1 90 ? -7.604 -0.194 4.063 1.00 96.25 90 ARG A CA 1
ATOM 730 C C . ARG A 1 90 ? -7.461 -0.165 2.547 1.00 96.25 90 ARG A C 1
ATOM 732 O O . ARG A 1 90 ? -6.342 -0.144 2.038 1.00 96.25 90 ARG A O 1
ATOM 739 N N . PHE A 1 91 ? -8.576 -0.157 1.818 1.00 95.81 91 PHE A N 1
ATOM 740 C CA . PHE A 1 91 ? -8.546 -0.191 0.357 1.00 95.81 91 PHE A CA 1
ATOM 741 C C . PHE A 1 91 ? -8.048 1.127 -0.244 1.00 95.81 91 PHE A C 1
ATOM 743 O O . PHE A 1 91 ? -7.314 1.096 -1.230 1.00 95.81 91 PHE A O 1
ATOM 750 N N . GLY A 1 92 ? -8.377 2.271 0.367 1.00 96.62 92 GLY A N 1
ATOM 751 C CA . GLY A 1 92 ? -7.872 3.578 -0.058 1.00 96.62 92 GLY A CA 1
ATOM 752 C C . GLY A 1 92 ? -6.355 3.699 0.097 1.00 96.62 92 GLY A C 1
ATOM 753 O O . GLY A 1 92 ? -5.664 4.096 -0.842 1.00 96.62 92 GLY A O 1
ATOM 754 N N . LEU A 1 93 ? -5.819 3.281 1.247 1.00 97.75 93 LEU A N 1
ATOM 755 C CA . LEU A 1 93 ? -4.377 3.254 1.482 1.00 97.75 93 LEU A CA 1
ATOM 756 C C . LEU A 1 93 ? -3.672 2.244 0.566 1.00 97.75 93 LEU A C 1
ATOM 758 O O . LEU A 1 93 ? -2.612 2.553 0.025 1.00 97.75 93 LEU A O 1
ATOM 762 N N . ALA A 1 94 ? -4.258 1.062 0.347 1.00 97.88 94 ALA A N 1
ATOM 763 C CA . ALA A 1 94 ? -3.716 0.059 -0.569 1.00 97.88 94 ALA A CA 1
ATOM 764 C C . ALA A 1 94 ? -3.612 0.583 -2.013 1.00 97.88 94 ALA A C 1
ATOM 766 O O . ALA A 1 94 ? -2.602 0.357 -2.684 1.00 97.88 94 ALA A O 1
ATOM 767 N N . ASP A 1 95 ? -4.625 1.312 -2.489 1.00 97.25 95 ASP A N 1
ATOM 768 C CA . ASP A 1 95 ? -4.607 1.923 -3.821 1.00 97.25 95 ASP A CA 1
ATOM 769 C C . ASP A 1 95 ? -3.572 3.053 -3.924 1.00 97.25 95 ASP A C 1
ATOM 771 O O . ASP A 1 95 ? -2.838 3.133 -4.915 1.00 97.25 95 ASP A O 1
ATOM 775 N N . GLN A 1 96 ? -3.429 3.872 -2.873 1.00 97.50 96 GLN A N 1
ATOM 776 C CA . GLN A 1 96 ? -2.373 4.884 -2.808 1.00 97.50 96 GLN A CA 1
ATOM 777 C C . GLN A 1 96 ? -0.978 4.245 -2.848 1.00 97.50 96 GLN A C 1
ATOM 779 O O . GLN A 1 96 ? -0.152 4.648 -3.667 1.00 97.50 96 GLN A O 1
ATOM 784 N N . LEU A 1 97 ? -0.725 3.219 -2.026 1.00 97.06 97 LEU A N 1
ATOM 785 C CA . LEU A 1 97 ? 0.532 2.458 -2.014 1.00 97.06 97 LEU A CA 1
ATOM 786 C C . LEU A 1 97 ? 0.872 1.924 -3.408 1.00 97.06 97 LEU A C 1
ATOM 788 O O . LEU A 1 97 ? 1.983 2.122 -3.905 1.00 97.06 97 LEU A O 1
ATOM 792 N N . ARG A 1 98 ? -0.102 1.283 -4.062 1.00 95.88 98 ARG A N 1
ATOM 793 C CA . ARG A 1 98 ? 0.051 0.743 -5.415 1.00 95.88 98 ARG A CA 1
ATOM 794 C C . ARG A 1 98 ? 0.363 1.838 -6.432 1.00 95.88 98 ARG A C 1
ATOM 796 O O . ARG A 1 98 ? 1.235 1.650 -7.282 1.00 95.88 98 ARG A O 1
ATOM 803 N N . THR A 1 99 ? -0.353 2.956 -6.363 1.00 94.94 99 THR A N 1
ATOM 804 C CA . THR A 1 99 ? -0.203 4.081 -7.292 1.00 94.94 99 THR A CA 1
ATOM 805 C C . THR A 1 99 ? 1.167 4.728 -7.151 1.00 94.94 99 THR A C 1
ATOM 807 O O . THR A 1 99 ? 1.868 4.900 -8.148 1.00 94.94 99 THR A O 1
ATOM 810 N N . GLU A 1 100 ? 1.593 5.030 -5.926 1.00 94.06 100 GLU A N 1
ATOM 811 C CA . GLU A 1 100 ? 2.891 5.653 -5.675 1.00 94.06 100 GLU A CA 1
ATOM 812 C C . GLU A 1 100 ? 4.045 4.716 -6.051 1.00 94.06 100 GLU A C 1
ATOM 814 O O . GLU A 1 100 ? 4.958 5.130 -6.773 1.00 94.06 100 GLU A O 1
ATOM 819 N N . ALA A 1 101 ? 3.964 3.433 -5.683 1.00 89.44 101 ALA A N 1
ATOM 820 C CA . ALA A 1 101 ? 4.956 2.433 -6.075 1.00 89.44 101 ALA A CA 1
ATOM 821 C C . ALA A 1 101 ? 5.035 2.255 -7.602 1.00 89.44 101 ALA A C 1
ATOM 823 O O . ALA A 1 101 ? 6.128 2.135 -8.160 1.00 89.44 101 ALA A O 1
ATOM 824 N N . GLY A 1 102 ? 3.888 2.270 -8.289 1.00 86.31 102 GLY A N 1
ATOM 825 C CA . GLY A 1 102 ? 3.816 2.205 -9.748 1.00 86.31 102 GLY A CA 1
ATOM 826 C C . GLY A 1 102 ? 4.378 3.455 -10.429 1.00 86.31 102 GLY A C 1
ATOM 827 O O . GLY A 1 102 ? 5.097 3.339 -11.419 1.00 86.31 102 GLY A O 1
ATOM 828 N N . SER A 1 103 ? 4.107 4.642 -9.879 1.00 85.62 103 SER A N 1
ATOM 829 C CA . SER A 1 103 ? 4.593 5.923 -10.410 1.00 85.62 103 SER A CA 1
ATOM 830 C C . SER A 1 103 ? 6.114 6.075 -10.312 1.00 85.62 103 SER A C 1
ATOM 832 O O . SER A 1 103 ? 6.730 6.711 -11.164 1.00 85.62 103 SER A O 1
ATOM 834 N N . GLY A 1 104 ? 6.731 5.438 -9.312 1.00 82.38 104 GLY A N 1
ATOM 835 C CA . GLY A 1 104 ? 8.180 5.399 -9.136 1.00 82.38 104 GLY A CA 1
ATOM 836 C C . GLY A 1 104 ? 8.904 4.397 -10.043 1.00 82.38 104 GLY A C 1
ATOM 837 O O . GLY A 1 104 ? 10.129 4.306 -9.971 1.00 82.38 104 GLY A O 1
ATOM 838 N N . ASN A 1 105 ? 8.190 3.626 -10.874 1.00 83.94 105 ASN A N 1
ATOM 839 C CA . ASN A 1 105 ? 8.797 2.634 -11.759 1.00 83.94 105 ASN A CA 1
ATOM 840 C C . ASN A 1 105 ? 9.514 3.321 -12.941 1.00 83.94 105 ASN A C 1
ATOM 842 O O . ASN A 1 105 ? 8.842 3.834 -13.833 1.00 83.94 105 ASN A O 1
ATOM 846 N N . PRO A 1 106 ? 10.858 3.265 -13.041 1.00 83.62 106 PRO A N 1
ATOM 847 C CA . PRO A 1 106 ? 11.596 3.916 -14.128 1.00 83.62 106 PRO A CA 1
ATOM 848 C C . PRO A 1 106 ? 11.387 3.254 -15.500 1.00 83.62 106 PRO A C 1
ATOM 850 O O . PRO A 1 106 ? 11.863 3.769 -16.508 1.00 83.62 106 PRO A O 1
ATOM 853 N N . LEU A 1 107 ? 10.727 2.092 -15.546 1.00 86.62 107 LEU A N 1
ATOM 854 C CA . LEU A 1 107 ? 10.450 1.334 -16.766 1.00 86.62 107 LEU A CA 1
ATOM 855 C C . LEU A 1 107 ? 8.993 1.475 -17.239 1.00 86.62 107 LEU A C 1
ATOM 857 O O . LEU A 1 107 ? 8.606 0.780 -18.176 1.00 86.62 107 LEU A O 1
ATOM 861 N N . SER A 1 108 ? 8.180 2.323 -16.600 1.00 76.94 108 SER A N 1
ATOM 862 C CA . SER A 1 108 ? 6.745 2.465 -16.897 1.00 76.94 108 SER A CA 1
ATOM 863 C C . SER A 1 108 ? 6.459 2.954 -18.324 1.00 76.94 108 SER A C 1
ATOM 865 O O . SER A 1 108 ? 5.515 2.476 -18.948 1.00 76.94 108 SER A O 1
ATOM 867 N N . ASP A 1 109 ? 7.302 3.834 -18.867 1.00 82.88 109 ASP A N 1
ATOM 868 C CA . ASP A 1 109 ? 7.120 4.429 -20.202 1.00 82.88 109 ASP A CA 1
ATOM 869 C C . ASP A 1 109 ? 7.707 3.580 -21.347 1.00 82.88 109 ASP A C 1
ATOM 871 O O . ASP A 1 109 ? 7.569 3.918 -22.526 1.00 82.88 109 ASP A O 1
ATOM 875 N N . ALA A 1 110 ? 8.384 2.474 -21.027 1.00 84.38 110 ALA A N 1
ATOM 876 C CA . ALA A 1 110 ? 9.116 1.664 -21.994 1.00 84.38 110 ALA A CA 1
ATOM 877 C C . ALA A 1 110 ? 8.478 0.284 -22.162 1.00 84.38 110 ALA A C 1
ATOM 879 O O . ALA A 1 110 ? 8.801 -0.637 -21.418 1.00 84.38 110 ALA A O 1
ATOM 880 N N . ALA A 1 111 ? 7.642 0.108 -23.189 1.00 88.06 111 ALA A N 1
ATOM 881 C CA . ALA A 1 111 ? 7.081 -1.199 -23.535 1.00 88.06 111 ALA A CA 1
ATOM 882 C C . ALA A 1 111 ? 8.195 -2.195 -23.911 1.00 88.06 111 ALA A C 1
ATOM 884 O O . ALA A 1 111 ? 8.793 -2.124 -24.988 1.00 88.06 111 ALA A O 1
ATOM 885 N N . SER A 1 112 ? 8.505 -3.112 -22.998 1.00 92.38 112 SER A N 1
ATOM 886 C CA . SER A 1 112 ? 9.581 -4.088 -23.127 1.00 92.38 112 SER A CA 1
ATOM 887 C C . SER A 1 112 ? 9.317 -5.320 -22.263 1.00 92.38 112 SER A C 1
ATOM 889 O O . SER A 1 112 ? 8.583 -5.276 -21.283 1.00 92.38 112 SER A O 1
ATOM 891 N N . MET A 1 113 ? 10.019 -6.417 -22.546 1.00 93.62 113 MET A N 1
ATOM 892 C CA . MET A 1 113 ? 9.987 -7.605 -21.684 1.00 93.62 113 MET A CA 1
ATOM 893 C C . MET A 1 113 ? 10.269 -7.268 -20.203 1.00 93.62 113 MET A C 1
ATOM 895 O O . MET A 1 113 ? 9.699 -7.881 -19.306 1.00 93.62 113 MET A O 1
ATOM 899 N N . TRP A 1 114 ? 11.134 -6.286 -19.928 1.00 92.69 114 TRP A N 1
ATOM 900 C CA . TRP A 1 114 ? 11.467 -5.876 -18.563 1.00 92.69 114 TRP A CA 1
ATOM 901 C C . TRP A 1 114 ? 10.340 -5.097 -17.884 1.00 92.69 114 TRP A C 1
ATOM 903 O O . TRP A 1 114 ? 10.079 -5.337 -16.704 1.00 92.69 114 TRP A O 1
ATOM 913 N N . SER A 1 115 ? 9.653 -4.206 -18.609 1.00 91.31 115 SER A N 1
ATOM 914 C CA . SER A 1 115 ? 8.477 -3.511 -18.070 1.00 91.31 115 SER A CA 1
ATOM 915 C C . SER A 1 115 ? 7.354 -4.498 -17.773 1.00 91.31 115 SER A C 1
ATOM 917 O O . SER A 1 115 ? 6.705 -4.379 -16.736 1.00 91.31 115 SER A O 1
ATOM 919 N N . ASP A 1 116 ? 7.169 -5.510 -18.625 1.00 92.06 116 ASP A N 1
ATOM 920 C CA . ASP A 1 116 ? 6.150 -6.545 -18.440 1.00 92.06 116 ASP A CA 1
ATOM 921 C C . ASP A 1 116 ? 6.434 -7.399 -17.199 1.00 92.06 116 ASP A C 1
ATOM 923 O O . ASP A 1 116 ? 5.552 -7.597 -16.364 1.00 92.06 116 ASP A O 1
ATOM 927 N N . LEU A 1 117 ? 7.682 -7.851 -17.022 1.00 93.50 117 LEU A N 1
ATOM 928 C CA . LEU A 1 117 ? 8.096 -8.614 -15.839 1.00 93.50 117 LEU A CA 1
ATOM 929 C C . LEU A 1 117 ? 7.972 -7.796 -14.548 1.00 93.50 117 LEU A C 1
ATOM 931 O O . LEU A 1 117 ? 7.497 -8.317 -13.538 1.00 93.50 117 LEU A O 1
ATOM 935 N N . MET A 1 118 ? 8.365 -6.520 -14.575 1.00 91.56 118 MET A N 1
ATOM 936 C CA . MET A 1 118 ? 8.225 -5.632 -13.420 1.00 91.56 118 MET A CA 1
ATOM 937 C C . MET A 1 118 ? 6.750 -5.409 -13.074 1.00 91.56 118 MET A C 1
ATOM 939 O O . MET A 1 118 ? 6.357 -5.538 -11.917 1.00 91.56 118 MET A O 1
ATOM 943 N N . SER A 1 119 ? 5.914 -5.149 -14.080 1.00 90.06 119 SER A N 1
ATOM 944 C CA . SER A 1 119 ? 4.473 -4.946 -13.898 1.00 90.06 119 SER A CA 1
ATOM 945 C C . SER A 1 119 ? 3.796 -6.207 -13.360 1.00 90.06 119 SER A C 1
ATOM 947 O O . SER A 1 119 ? 2.971 -6.126 -12.452 1.00 90.06 119 SER A O 1
ATOM 949 N N . ALA A 1 120 ? 4.190 -7.384 -13.853 1.00 93.00 120 ALA A N 1
ATOM 950 C CA . ALA A 1 120 ? 3.718 -8.667 -13.343 1.00 93.00 120 ALA A CA 1
ATOM 951 C C . ALA A 1 120 ? 4.152 -8.914 -11.888 1.00 93.00 120 ALA A C 1
ATOM 953 O O . ALA A 1 120 ? 3.382 -9.470 -11.107 1.00 93.00 120 ALA A O 1
ATOM 954 N N . ALA A 1 121 ? 5.363 -8.507 -11.495 1.00 94.06 121 ALA A N 1
ATOM 955 C CA . ALA A 1 121 ? 5.805 -8.590 -10.104 1.00 94.06 121 ALA A CA 1
ATOM 956 C C . ALA A 1 121 ? 5.002 -7.643 -9.197 1.00 94.06 121 ALA A C 1
ATOM 958 O O . ALA A 1 121 ? 4.488 -8.085 -8.173 1.00 94.06 121 ALA A O 1
ATOM 959 N N . LEU A 1 122 ? 4.816 -6.384 -9.609 1.00 94.00 122 LEU A N 1
ATOM 960 C CA . LEU A 1 122 ? 4.018 -5.406 -8.863 1.00 94.00 122 LEU A CA 1
ATOM 961 C C . LEU A 1 122 ? 2.545 -5.824 -8.733 1.00 94.00 122 LEU A C 1
ATOM 963 O O . LEU A 1 122 ? 1.917 -5.592 -7.704 1.00 94.00 122 LEU A O 1
ATOM 967 N N . GLY A 1 123 ? 1.998 -6.480 -9.759 1.00 94.50 123 GLY A N 1
ATOM 968 C CA . GLY A 1 123 ? 0.636 -7.013 -9.748 1.00 94.50 123 GLY A CA 1
ATOM 969 C C . GLY A 1 123 ? 0.422 -8.200 -8.805 1.00 94.50 123 GLY A C 1
ATOM 970 O O . GLY A 1 123 ? -0.723 -8.514 -8.500 1.00 94.50 123 GLY A O 1
ATOM 971 N N . ARG A 1 124 ? 1.493 -8.856 -8.334 1.00 96.62 124 ARG A N 1
ATOM 972 C CA . ARG A 1 124 ? 1.418 -9.949 -7.346 1.00 96.62 124 ARG A CA 1
ATOM 973 C C . ARG A 1 124 ? 1.494 -9.464 -5.899 1.00 96.62 124 ARG A C 1
ATOM 975 O O . ARG A 1 124 ? 1.326 -10.275 -4.992 1.00 96.62 124 ARG A O 1
ATOM 982 N N . ILE A 1 125 ? 1.763 -8.182 -5.670 1.00 97.44 125 ILE A N 1
ATOM 983 C CA . ILE A 1 125 ? 1.820 -7.622 -4.321 1.00 97.44 125 ILE A CA 1
ATOM 984 C C . ILE A 1 125 ? 0.403 -7.527 -3.751 1.00 97.44 125 ILE A C 1
ATOM 986 O O . ILE A 1 125 ? -0.502 -6.992 -4.391 1.00 97.44 125 ILE A O 1
ATOM 990 N N . HIS A 1 126 ? 0.247 -8.016 -2.524 1.00 97.69 126 HIS A N 1
ATOM 991 C CA . HIS A 1 126 ? -0.970 -7.880 -1.726 1.00 97.69 126 HIS A CA 1
ATOM 992 C C . HIS A 1 126 ? -0.966 -6.531 -1.004 1.00 97.69 126 HIS A C 1
ATOM 994 O O . HIS A 1 126 ? -0.569 -6.426 0.158 1.00 97.69 126 HIS A O 1
ATOM 1000 N N . TRP A 1 127 ? -1.338 -5.473 -1.723 1.00 98.06 127 TRP A N 1
ATOM 1001 C CA . TRP A 1 127 ? -1.311 -4.097 -1.217 1.00 98.06 127 TRP A CA 1
ATOM 1002 C C . TRP A 1 127 ? -2.219 -3.895 -0.001 1.00 98.06 127 TRP A C 1
ATOM 1004 O O . TRP A 1 127 ? -1.883 -3.119 0.888 1.00 98.06 127 TRP A O 1
ATOM 1014 N N . GLU A 1 128 ? -3.325 -4.633 0.068 1.00 97.56 128 GLU A N 1
ATOM 1015 C CA . GLU A 1 128 ? -4.252 -4.647 1.196 1.00 97.56 128 GLU A CA 1
ATOM 1016 C C . GLU A 1 128 ? -3.602 -5.151 2.489 1.00 97.56 128 GLU A C 1
ATOM 1018 O O . GLU A 1 128 ? -3.864 -4.606 3.554 1.00 97.56 128 GLU A O 1
ATOM 1023 N N . GLU A 1 129 ? -2.709 -6.140 2.399 1.00 97.50 129 GLU A N 1
ATOM 1024 C CA . GLU A 1 129 ? -1.994 -6.686 3.559 1.00 97.50 129 GLU A CA 1
ATOM 1025 C C . GLU A 1 129 ? -0.937 -5.698 4.074 1.00 97.50 129 GLU A C 1
ATOM 1027 O O . GLU A 1 129 ? -0.715 -5.575 5.278 1.00 97.50 129 GLU A O 1
ATOM 1032 N N . ILE A 1 130 ? -0.299 -4.952 3.165 1.00 97.88 130 ILE A N 1
ATOM 1033 C CA . ILE A 1 130 ? 0.634 -3.878 3.533 1.00 97.88 130 ILE A CA 1
ATOM 1034 C C . ILE A 1 130 ? -0.129 -2.727 4.196 1.00 97.88 130 ILE A C 1
ATOM 1036 O O . ILE A 1 130 ? 0.297 -2.242 5.242 1.00 97.88 130 ILE A O 1
ATOM 1040 N N . ALA A 1 131 ? -1.274 -2.332 3.633 1.00 97.88 131 ALA A N 1
ATOM 1041 C CA . ALA A 1 131 ? -2.136 -1.312 4.221 1.00 97.88 131 ALA A CA 1
ATOM 1042 C C . ALA A 1 131 ? -2.604 -1.708 5.632 1.00 97.88 131 ALA A C 1
ATOM 1044 O O . ALA A 1 131 ? -2.504 -0.892 6.547 1.00 97.88 131 ALA A O 1
ATOM 1045 N N . ASP A 1 132 ? -3.021 -2.964 5.832 1.00 96.94 132 ASP A N 1
ATOM 1046 C CA . ASP A 1 132 ? -3.375 -3.497 7.155 1.00 96.94 132 ASP A CA 1
ATOM 1047 C C . ASP A 1 132 ? -2.208 -3.415 8.136 1.00 96.94 132 ASP A C 1
ATOM 1049 O O . ASP A 1 132 ? -2.402 -3.073 9.298 1.00 96.94 132 ASP A O 1
ATOM 1053 N N . SER A 1 133 ? -0.983 -3.702 7.689 1.00 96.38 133 SER A N 1
ATOM 1054 C CA . SER A 1 133 ? 0.197 -3.585 8.546 1.00 96.38 133 SER A CA 1
ATOM 1055 C C . SER A 1 133 ? 0.460 -2.143 8.980 1.00 96.38 133 SER A C 1
ATOM 1057 O O . SER A 1 133 ? 0.899 -1.941 10.109 1.00 96.38 133 SER A O 1
ATOM 1059 N N . CYS A 1 134 ? 0.228 -1.156 8.111 1.00 96.50 134 CYS A N 1
ATOM 1060 C CA . CYS A 1 134 ? 0.382 0.258 8.459 1.00 96.50 134 CYS A CA 1
ATOM 1061 C C . CYS A 1 134 ? -0.734 0.726 9.403 1.00 96.50 134 CYS A C 1
ATOM 1063 O O . CYS A 1 134 ? -0.463 1.360 10.420 1.00 96.50 134 CYS A O 1
ATOM 1065 N N . LEU A 1 135 ? -1.987 0.386 9.090 1.00 96.56 135 LEU A N 1
ATOM 1066 C CA . LEU A 1 135 ? -3.159 0.739 9.898 1.00 96.56 135 LEU A CA 1
ATOM 1067 C C . LEU A 1 135 ? -3.167 0.017 11.250 1.00 96.56 135 LEU A C 1
ATOM 1069 O O . LEU A 1 135 ? -3.608 0.581 12.244 1.00 96.56 135 LEU A O 1
ATOM 1073 N N . GLY A 1 136 ? -2.626 -1.199 11.317 1.00 95.25 136 GLY A N 1
ATOM 1074 C CA . GLY A 1 136 ? -2.498 -1.992 12.538 1.00 95.25 136 GLY A CA 1
ATOM 1075 C C . GLY A 1 136 ? -1.570 -1.387 13.595 1.00 95.25 136 GLY A C 1
ATOM 1076 O O . GLY A 1 136 ? -1.562 -1.858 14.731 1.00 95.25 136 GLY A O 1
ATOM 1077 N N . GLU A 1 137 ? -0.808 -0.341 13.263 1.00 93.00 137 GLU A N 1
ATOM 1078 C CA . GLU A 1 137 ? -0.086 0.454 14.260 1.00 93.00 137 GLU A CA 1
ATOM 1079 C C . GLU A 1 137 ? -0.989 1.455 15.000 1.00 93.00 137 GLU A C 1
ATOM 1081 O O . GLU A 1 137 ? -0.618 1.924 16.076 1.00 93.00 137 GLU A O 1
ATOM 1086 N N . ILE A 1 138 ? -2.167 1.769 14.449 1.00 95.25 138 ILE A N 1
ATOM 1087 C CA . ILE A 1 138 ? -3.157 2.678 15.032 1.00 95.25 138 ILE A CA 1
ATOM 1088 C C . ILE A 1 138 ? -4.033 1.868 16.004 1.00 95.25 138 ILE A C 1
ATOM 1090 O O . ILE A 1 138 ? -4.786 0.992 15.562 1.00 95.25 138 ILE A O 1
ATOM 1094 N N . PRO A 1 139 ? -3.974 2.122 17.327 1.00 92.56 139 PRO A N 1
ATOM 1095 C CA . PRO A 1 139 ? -4.701 1.323 18.315 1.00 92.56 139 PRO A CA 1
ATOM 1096 C C . PRO A 1 139 ? -6.211 1.260 18.061 1.00 92.56 139 PRO A C 1
ATOM 1098 O O . PRO A 1 139 ? -6.831 0.213 18.225 1.00 92.56 139 PRO A O 1
ATOM 1101 N N . GLU A 1 140 ? -6.802 2.367 17.621 1.00 91.56 140 GLU A N 1
ATOM 1102 C CA . GLU A 1 140 ? -8.229 2.491 17.342 1.00 91.56 140 GLU A CA 1
ATOM 1103 C C . GLU A 1 140 ? -8.659 1.586 16.182 1.00 91.56 140 GLU A C 1
ATOM 1105 O O . GLU A 1 140 ? -9.695 0.928 16.266 1.00 91.56 140 GLU A O 1
ATOM 1110 N N . TYR A 1 141 ? -7.844 1.493 15.129 1.00 90.62 141 TYR A N 1
ATOM 1111 C CA . TYR A 1 141 ? -8.102 0.605 13.995 1.00 90.62 141 TYR A CA 1
ATOM 1112 C C . TYR A 1 141 ? -8.107 -0.869 14.425 1.00 90.62 141 TYR A C 1
ATOM 1114 O O . TYR A 1 141 ? -8.975 -1.648 14.023 1.00 90.62 141 TYR A O 1
ATOM 1122 N N . VAL A 1 142 ? -7.168 -1.248 15.295 1.00 88.69 142 VAL A N 1
ATOM 1123 C CA . VAL A 1 142 ? -7.068 -2.610 15.838 1.00 88.69 142 VAL A CA 1
ATOM 1124 C C . VAL A 1 142 ? -8.292 -2.976 16.680 1.00 88.69 142 VAL A C 1
ATOM 1126 O O . VAL A 1 142 ? -8.723 -4.126 16.667 1.00 88.69 142 VAL A O 1
ATOM 1129 N N . GLU A 1 143 ? -8.870 -2.027 17.414 1.00 87.75 143 GLU A N 1
ATOM 1130 C CA . GLU A 1 143 ? -10.099 -2.280 18.171 1.00 87.75 143 GLU A CA 1
ATOM 1131 C C . GLU A 1 143 ? -11.328 -2.385 17.256 1.00 87.75 143 GLU A C 1
ATOM 1133 O O . GLU A 1 143 ? -12.112 -3.321 17.411 1.00 87.75 143 GLU A O 1
ATOM 1138 N N . VAL A 1 144 ? -11.465 -1.506 16.255 1.00 86.12 144 VAL A N 1
ATOM 1139 C CA . VAL A 1 144 ? -12.573 -1.558 15.280 1.00 86.12 144 VAL A CA 1
ATOM 1140 C C . VAL A 1 144 ? -12.599 -2.903 14.548 1.00 86.12 144 VAL A C 1
ATOM 1142 O O . VAL A 1 144 ? -13.617 -3.595 14.563 1.00 86.12 144 VAL A O 1
ATOM 1145 N N . THR A 1 145 ? -11.460 -3.334 14.007 1.00 84.38 145 THR A N 1
ATOM 1146 C CA . THR A 1 145 ? -11.351 -4.583 13.228 1.00 84.38 145 THR A CA 1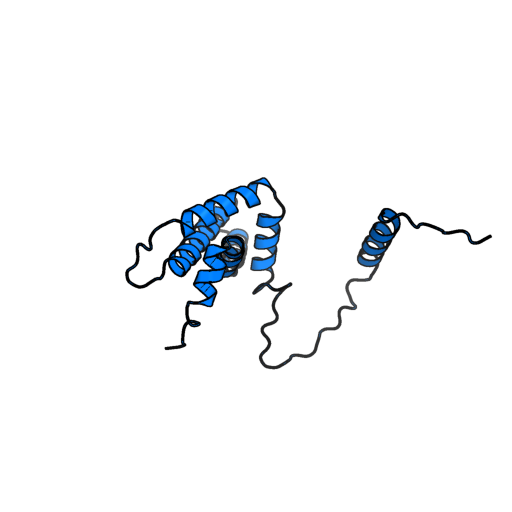
ATOM 1147 C C . THR A 1 145 ? -11.563 -5.860 14.046 1.00 84.38 145 THR A C 1
ATOM 1149 O O . THR A 1 145 ? -11.906 -6.893 13.481 1.00 84.38 145 THR A O 1
ATOM 1152 N N . LYS A 1 146 ? -11.406 -5.824 15.378 1.00 82.75 146 LYS A N 1
ATOM 1153 C CA . LYS A 1 146 ? -11.795 -6.946 16.258 1.00 82.75 146 LYS A CA 1
ATOM 1154 C C . LYS A 1 146 ? -13.305 -7.038 16.461 1.00 82.75 146 LYS A C 1
ATOM 1156 O O . LYS A 1 146 ? -13.809 -8.116 16.768 1.00 82.75 146 LYS A O 1
ATOM 1161 N N . THR A 1 147 ? -13.995 -5.899 16.404 1.00 80.56 147 THR A N 1
ATOM 1162 C CA . THR A 1 147 ? -15.443 -5.808 16.646 1.00 80.56 147 THR A CA 1
ATOM 1163 C C . THR A 1 147 ? -16.275 -6.009 15.386 1.00 80.56 147 THR A C 1
ATOM 1165 O O . THR A 1 147 ? -17.439 -6.394 15.486 1.00 80.56 147 THR A O 1
ATOM 1168 N N . GLU A 1 148 ? -15.684 -5.782 14.215 1.00 72.19 148 GLU A N 1
ATOM 1169 C CA . GLU A 1 148 ? -16.253 -6.164 12.929 1.00 72.19 148 GLU A CA 1
ATOM 1170 C C . GLU A 1 148 ? -16.203 -7.701 12.818 1.00 72.19 148 GLU A C 1
ATOM 1172 O O . GLU A 1 148 ? -15.131 -8.302 12.782 1.00 72.19 148 GLU A O 1
ATOM 1177 N N . ASP A 1 149 ? -17.373 -8.350 12.851 1.00 57.19 149 ASP A N 1
ATOM 1178 C CA . ASP A 1 149 ? -17.524 -9.799 12.636 1.00 57.19 149 ASP A CA 1
ATOM 1179 C C . ASP A 1 149 ? -16.770 -10.168 11.340 1.00 57.19 149 ASP A C 1
ATOM 1181 O O . ASP A 1 149 ? -16.947 -9.455 10.343 1.00 57.19 149 ASP A O 1
ATOM 1185 N N . PRO A 1 150 ? -15.894 -11.200 11.317 1.00 53.78 150 PRO A N 1
ATOM 1186 C CA . PRO A 1 150 ? -15.107 -11.516 10.130 1.00 53.78 150 PRO A CA 1
ATOM 1187 C C . PRO A 1 150 ? -16.044 -11.622 8.931 1.00 53.78 150 PRO A C 1
ATOM 1189 O O . PRO A 1 150 ? -17.105 -12.231 9.087 1.00 53.78 150 PRO A O 1
ATOM 1192 N N . PRO A 1 151 ? -15.685 -11.049 7.765 1.00 50.00 151 PRO A N 1
ATOM 1193 C CA . PRO A 1 151 ? -16.573 -10.987 6.617 1.00 50.00 151 PRO A CA 1
ATOM 1194 C C . PRO A 1 151 ? -17.078 -12.393 6.324 1.00 50.00 151 PRO A C 1
ATOM 1196 O O . PRO A 1 151 ? -16.343 -13.264 5.850 1.00 50.00 151 PRO A O 1
ATOM 1199 N N . GLY A 1 152 ? -18.334 -12.629 6.707 1.00 41.84 152 GLY A N 1
ATOM 1200 C CA . GLY A 1 152 ? -19.011 -13.877 6.462 1.00 41.84 152 GLY A CA 1
ATOM 1201 C C . GLY A 1 152 ? -18.987 -14.083 4.962 1.00 41.84 152 GLY A C 1
ATOM 1202 O O . GLY A 1 152 ? -19.427 -13.214 4.213 1.00 41.84 152 GLY A O 1
ATOM 1203 N N . HIS A 1 153 ? -18.435 -15.215 4.535 1.00 40.38 153 HIS A N 1
ATOM 1204 C CA . HIS A 1 153 ? -18.643 -15.729 3.193 1.00 40.38 153 HIS A CA 1
ATOM 1205 C C . HIS A 1 153 ? -20.161 -15.776 2.936 1.00 40.38 153 HIS A C 1
ATOM 1207 O O . HIS A 1 153 ? -20.830 -16.698 3.403 1.00 40.38 153 HIS A O 1
ATOM 1213 N N . GLN A 1 154 ? -20.698 -14.755 2.265 1.00 34.09 154 GLN A N 1
ATOM 1214 C CA . GLN A 1 154 ? -22.010 -14.791 1.621 1.00 34.09 154 GLN A CA 1
ATOM 1215 C C . GLN A 1 154 ? -21.837 -15.245 0.176 1.00 34.09 154 GLN A C 1
ATOM 1217 O O . GLN A 1 154 ? -20.867 -14.788 -0.473 1.00 34.09 154 GLN A O 1
#